Protein AF-A0A859QUG3-F1 (afdb_monomer)

Structure (mmCIF, N/CA/C/O backbone):
data_AF-A0A859QUG3-F1
#
_entry.id   AF-A0A859QUG3-F1
#
loop_
_atom_site.group_PDB
_atom_site.id
_atom_site.type_symbol
_atom_site.label_atom_id
_atom_site.label_alt_id
_atom_site.label_comp_id
_atom_site.label_asym_id
_atom_site.label_entity_id
_atom_site.label_seq_id
_atom_site.pdbx_PDB_ins_code
_atom_site.Cart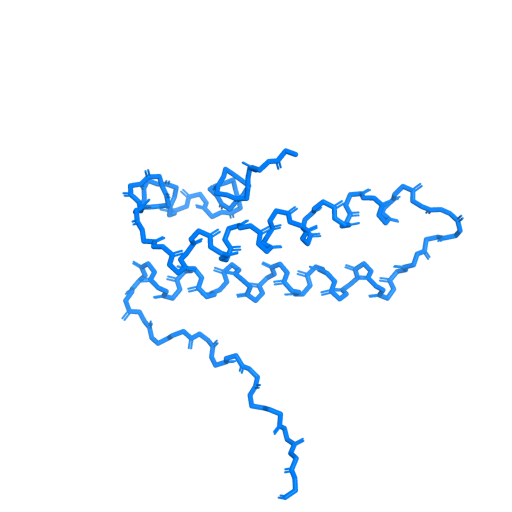n_x
_atom_site.Cartn_y
_atom_site.Cartn_z
_atom_site.occupancy
_atom_site.B_iso_or_equiv
_atom_site.auth_seq_id
_atom_site.auth_comp_id
_atom_site.auth_asym_id
_atom_site.auth_atom_id
_atom_site.pdbx_PDB_model_num
ATOM 1 N N . MET A 1 1 ? 2.985 12.600 6.448 1.00 46.78 1 MET A N 1
ATOM 2 C CA . MET A 1 1 ? 4.149 11.844 5.924 1.00 46.78 1 MET A CA 1
ATOM 3 C C . MET A 1 1 ? 3.787 11.280 4.549 1.00 46.78 1 MET A C 1
ATOM 5 O O . MET A 1 1 ? 3.137 10.245 4.480 1.00 46.78 1 MET A O 1
ATOM 9 N N . ARG A 1 2 ? 4.157 11.968 3.459 1.00 54.91 2 ARG A N 1
ATOM 10 C CA . ARG A 1 2 ? 3.985 11.508 2.063 1.00 54.91 2 ARG A CA 1
ATOM 11 C C . ARG A 1 2 ? 4.986 10.383 1.756 1.00 54.91 2 ARG A C 1
ATOM 13 O O . ARG A 1 2 ? 6.022 10.613 1.152 1.00 54.91 2 ARG A O 1
ATOM 20 N N . ASN A 1 3 ? 4.719 9.174 2.247 1.00 78.94 3 ASN A N 1
ATOM 21 C CA . ASN A 1 3 ? 5.596 8.008 2.063 1.00 78.94 3 ASN A CA 1
ATOM 22 C C . ASN A 1 3 ? 4.882 6.840 1.370 1.00 78.94 3 ASN A C 1
ATOM 24 O O . ASN A 1 3 ? 5.300 5.697 1.524 1.00 78.94 3 ASN A O 1
ATOM 28 N N . GLY A 1 4 ? 3.813 7.087 0.611 1.00 84.19 4 GLY A N 1
ATOM 29 C CA . GLY A 1 4 ? 3.042 6.018 -0.033 1.00 84.19 4 GLY A CA 1
ATOM 30 C C . GLY A 1 4 ? 3.884 5.122 -0.927 1.00 84.19 4 GLY A C 1
ATOM 31 O O . GLY A 1 4 ? 3.844 3.907 -0.790 1.00 84.19 4 GLY A O 1
ATOM 32 N N . ARG A 1 5 ? 4.786 5.721 -1.707 1.00 86.94 5 ARG A N 1
ATOM 33 C CA . ARG A 1 5 ? 5.793 5.002 -2.495 1.00 86.94 5 ARG A CA 1
ATOM 34 C C . ARG A 1 5 ? 6.690 4.100 -1.646 1.00 86.94 5 ARG A C 1
ATOM 36 O O . ARG A 1 5 ? 6.955 2.962 -2.015 1.00 86.94 5 ARG A O 1
ATOM 43 N N . ALA A 1 6 ? 7.173 4.594 -0.506 1.00 87.62 6 ALA A N 1
ATOM 44 C CA . ALA A 1 6 ? 8.007 3.805 0.397 1.00 87.62 6 ALA A CA 1
ATOM 45 C C . ALA A 1 6 ? 7.202 2.675 1.056 1.00 87.62 6 ALA A C 1
ATOM 47 O O . ALA A 1 6 ? 7.708 1.566 1.189 1.00 87.62 6 ALA A O 1
ATOM 48 N N . ARG A 1 7 ? 5.940 2.929 1.416 1.00 88.19 7 ARG A N 1
ATOM 49 C CA . ARG A 1 7 ? 5.037 1.929 1.996 1.00 88.19 7 ARG A CA 1
ATOM 50 C C . ARG A 1 7 ? 4.655 0.847 0.979 1.00 88.19 7 ARG A C 1
ATOM 52 O O . ARG A 1 7 ? 4.699 -0.327 1.325 1.00 88.19 7 ARG A O 1
ATOM 59 N N . LEU A 1 8 ? 4.390 1.214 -0.273 1.00 89.19 8 LEU A N 1
ATOM 60 C CA . LEU A 1 8 ? 4.184 0.269 -1.375 1.00 89.19 8 LEU A CA 1
ATOM 61 C C . LEU A 1 8 ? 5.447 -0.524 -1.675 1.00 89.19 8 LEU A C 1
ATOM 63 O O . LEU A 1 8 ? 5.388 -1.736 -1.812 1.00 89.19 8 LEU A O 1
ATOM 67 N N . ALA A 1 9 ? 6.611 0.125 -1.687 1.00 89.06 9 ALA A N 1
ATOM 68 C CA . ALA A 1 9 ? 7.882 -0.575 -1.800 1.00 89.06 9 ALA A CA 1
ATOM 69 C C . ALA A 1 9 ? 8.043 -1.591 -0.653 1.00 89.06 9 ALA A C 1
ATOM 71 O O . ALA A 1 9 ? 8.535 -2.695 -0.871 1.00 89.06 9 ALA A O 1
ATOM 72 N N . LEU A 1 10 ? 7.611 -1.272 0.570 1.00 88.06 10 LEU A N 1
ATOM 73 C CA . LEU A 1 10 ? 7.632 -2.231 1.674 1.00 88.06 10 LEU A CA 1
ATOM 74 C C . LEU A 1 10 ? 6.678 -3.412 1.454 1.00 88.06 10 LEU A C 1
ATOM 76 O O . LEU A 1 10 ? 7.113 -4.541 1.680 1.00 88.06 10 LEU A O 1
ATOM 80 N N . ALA A 1 11 ? 5.455 -3.147 0.988 1.00 88.56 11 ALA A N 1
ATOM 81 C CA . ALA A 1 11 ? 4.411 -4.143 0.737 1.00 88.56 11 ALA A CA 1
ATOM 82 C C . ALA A 1 11 ? 4.689 -5.039 -0.486 1.00 88.56 11 ALA A C 1
ATOM 84 O O . ALA A 1 11 ? 4.368 -6.223 -0.473 1.00 88.56 11 ALA A O 1
ATOM 85 N N . LEU A 1 12 ? 5.359 -4.500 -1.508 1.00 89.19 12 LEU A N 1
ATOM 86 C CA . LEU A 1 12 ? 5.681 -5.164 -2.773 1.00 89.19 12 LEU A CA 1
ATOM 87 C C . LEU A 1 12 ? 7.206 -5.333 -2.917 1.00 89.19 12 LEU A C 1
ATOM 89 O O . LEU A 1 12 ? 7.845 -4.654 -3.730 1.00 89.19 12 LEU A O 1
ATOM 93 N N . PRO A 1 13 ? 7.841 -6.242 -2.146 1.00 88.19 13 PRO A N 1
ATOM 94 C CA . PRO A 1 13 ? 9.295 -6.394 -2.123 1.00 88.19 13 PRO A CA 1
ATOM 95 C C . PRO A 1 13 ? 9.882 -6.750 -3.495 1.00 88.19 13 PRO A C 1
ATOM 97 O O . PRO A 1 13 ? 10.956 -6.258 -3.838 1.00 88.19 13 PRO A O 1
ATOM 100 N N . ARG A 1 14 ? 9.155 -7.546 -4.293 1.00 89.75 14 ARG A N 1
ATOM 101 C CA . ARG A 1 14 ? 9.552 -7.972 -5.647 1.00 89.75 14 ARG A CA 1
ATOM 102 C C . ARG A 1 14 ? 9.678 -6.801 -6.622 1.00 89.75 14 ARG A C 1
ATOM 104 O O . ARG A 1 14 ? 10.552 -6.816 -7.477 1.00 89.75 14 ARG A O 1
ATOM 111 N N . HIS A 1 15 ? 8.869 -5.762 -6.430 1.00 87.69 15 HIS A N 1
ATOM 112 C CA . HIS A 1 15 ? 8.794 -4.603 -7.316 1.00 87.69 15 HIS A CA 1
ATOM 113 C C . HIS A 1 15 ? 9.456 -3.348 -6.728 1.00 87.69 15 HIS A C 1
ATOM 115 O O . HIS A 1 15 ? 9.358 -2.267 -7.304 1.00 87.69 15 HIS A O 1
ATOM 121 N N . ARG A 1 16 ? 10.178 -3.456 -5.598 1.00 86.38 16 ARG A N 1
ATOM 122 C CA . ARG A 1 16 ? 10.821 -2.314 -4.910 1.00 86.38 16 ARG A CA 1
ATOM 123 C C . ARG A 1 16 ? 11.660 -1.440 -5.829 1.00 86.38 16 ARG A C 1
ATOM 125 O O . ARG A 1 16 ? 11.622 -0.217 -5.708 1.00 86.38 16 ARG A O 1
ATOM 132 N N . GLN A 1 17 ? 12.462 -2.055 -6.694 1.00 85.44 17 GLN A N 1
ATOM 133 C CA . GLN A 1 17 ? 13.368 -1.318 -7.570 1.00 85.44 17 GLN A CA 1
ATOM 134 C C . GLN A 1 17 ? 12.597 -0.579 -8.669 1.00 85.44 17 GLN A C 1
ATOM 136 O O . GLN A 1 17 ? 12.870 0.595 -8.902 1.00 85.44 17 GLN A O 1
ATOM 141 N N . GLN A 1 18 ? 11.586 -1.221 -9.262 1.00 87.06 18 GLN A N 1
ATOM 142 C CA . GLN A 1 18 ? 10.699 -0.600 -10.249 1.00 87.06 18 GLN A CA 1
ATOM 143 C C . GLN A 1 18 ? 9.913 0.555 -9.617 1.00 87.06 18 GLN A C 1
ATOM 145 O O . GLN A 1 18 ? 9.948 1.677 -10.118 1.00 87.06 18 GLN A O 1
ATOM 150 N N . LEU A 1 19 ? 9.339 0.327 -8.431 1.00 86.50 19 LEU A N 1
ATOM 151 C CA . LEU A 1 19 ? 8.657 1.345 -7.638 1.00 86.50 19 LEU A CA 1
ATOM 152 C C . LEU A 1 19 ? 9.551 2.537 -7.324 1.00 86.50 19 LEU A C 1
ATOM 154 O O . LEU A 1 19 ? 9.050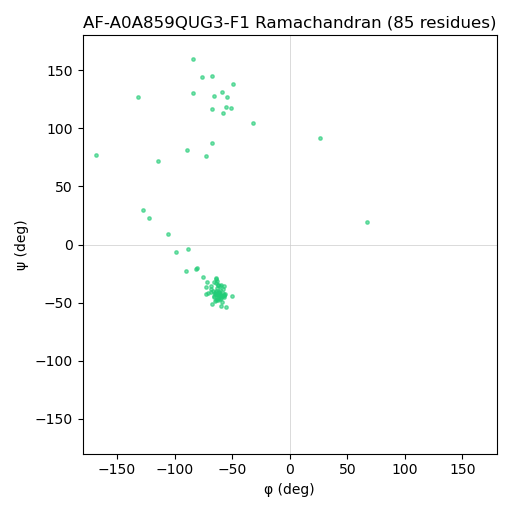 3.650 -7.303 1.00 86.50 19 LEU A O 1
ATOM 158 N N . ARG A 1 20 ? 10.857 2.348 -7.098 1.00 83.00 20 ARG A N 1
ATOM 159 C CA . ARG A 1 20 ? 11.849 3.420 -6.855 1.00 83.00 20 ARG A CA 1
ATOM 160 C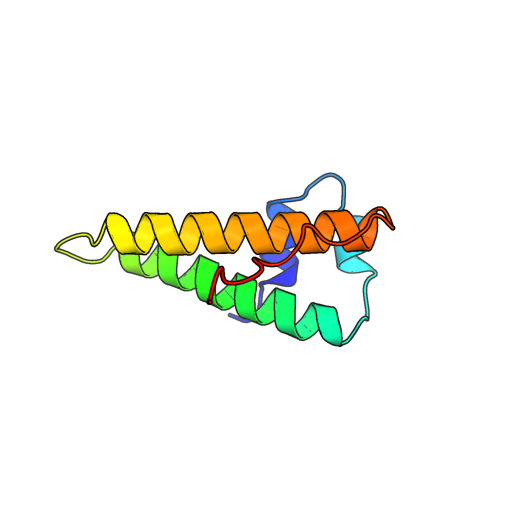 C . ARG A 1 20 ? 12.373 4.105 -8.120 1.00 83.00 20 ARG A C 1
ATOM 162 O O . ARG A 1 20 ? 12.868 5.224 -8.021 1.00 83.00 20 ARG A O 1
ATOM 169 N N . ALA A 1 21 ? 12.268 3.462 -9.277 1.00 84.38 21 ALA A N 1
ATOM 170 C CA . ALA A 1 21 ? 12.670 4.028 -10.563 1.00 84.38 21 ALA A CA 1
ATOM 171 C C . ALA A 1 21 ? 11.529 4.791 -11.256 1.00 84.38 21 ALA A C 1
ATOM 173 O O . ALA A 1 21 ? 11.780 5.689 -12.054 1.00 84.38 21 ALA A O 1
ATOM 174 N N . LEU A 1 22 ? 10.285 4.467 -10.909 1.00 82.75 22 LEU A N 1
ATOM 175 C CA . LEU A 1 22 ? 9.065 5.077 -11.425 1.00 82.75 22 LEU A CA 1
ATOM 176 C C . LEU A 1 22 ? 9.032 6.602 -11.263 1.00 82.75 22 LEU A C 1
ATOM 178 O O . LEU A 1 22 ? 9.211 7.129 -10.164 1.00 82.75 22 LEU A O 1
ATOM 182 N N . LYS A 1 23 ? 8.792 7.315 -12.358 1.00 76.81 23 LYS A N 1
ATOM 183 C CA . LYS A 1 23 ? 8.577 8.772 -12.371 1.00 76.81 23 LYS A CA 1
ATOM 184 C C . LYS A 1 23 ? 7.280 9.124 -13.093 1.00 76.81 23 LYS A C 1
ATOM 186 O O . LYS A 1 23 ? 7.193 10.162 -13.739 1.00 76.81 23 LYS A O 1
ATOM 191 N N . ASP A 1 24 ? 6.325 8.207 -13.036 1.00 80.00 24 ASP A N 1
ATOM 192 C CA . ASP A 1 24 ? 5.035 8.378 -13.676 1.00 80.00 24 ASP A CA 1
ATOM 193 C C . ASP A 1 24 ? 4.109 9.184 -12.767 1.00 80.00 24 ASP A C 1
ATOM 195 O O . ASP A 1 24 ? 4.012 8.886 -11.574 1.00 80.00 24 ASP A O 1
ATOM 199 N N . ARG A 1 25 ? 3.477 10.216 -13.331 1.00 76.75 25 ARG A N 1
ATOM 200 C CA . ARG A 1 25 ? 2.665 11.180 -12.588 1.00 76.75 25 ARG A CA 1
ATOM 201 C C . ARG A 1 25 ? 1.345 10.570 -12.126 1.00 76.75 25 ARG A C 1
ATOM 203 O O . ARG A 1 25 ? 0.934 10.853 -11.009 1.00 76.75 25 ARG A O 1
ATOM 210 N N . GLU A 1 26 ? 0.732 9.695 -12.927 1.00 74.06 26 GLU A N 1
ATOM 211 C CA . GLU A 1 26 ? -0.515 9.015 -12.541 1.00 74.06 26 GLU A CA 1
ATOM 212 C C . GLU A 1 26 ? -0.292 8.100 -11.332 1.00 74.06 26 GLU A C 1
ATOM 214 O O . GLU A 1 26 ? -1.150 7.936 -10.467 1.00 74.06 26 GLU A O 1
ATOM 219 N N . MET A 1 27 ? 0.922 7.567 -11.202 1.00 83.00 27 MET A N 1
ATOM 220 C CA . MET A 1 27 ? 1.292 6.761 -10.046 1.00 83.00 27 MET A CA 1
ATOM 221 C C . MET A 1 27 ? 1.664 7.577 -8.817 1.00 83.00 27 MET A C 1
ATOM 223 O O . MET A 1 27 ? 1.607 7.041 -7.713 1.00 83.00 27 MET A O 1
ATOM 227 N N . GLU A 1 28 ? 2.023 8.854 -8.966 1.00 86.50 28 GLU A N 1
ATOM 228 C CA . GLU A 1 28 ? 2.199 9.733 -7.809 1.00 86.50 28 GLU A CA 1
ATOM 229 C C . GLU A 1 28 ? 0.877 9.922 -7.058 1.00 86.50 28 GLU A C 1
ATOM 231 O O . GLU A 1 28 ? 0.876 9.836 -5.826 1.00 86.50 28 GLU A O 1
ATOM 236 N N . ASP A 1 29 ? -0.234 10.085 -7.781 1.00 87.31 29 ASP A N 1
ATOM 237 C CA . ASP A 1 29 ? -1.583 10.147 -7.208 1.00 87.31 29 ASP A CA 1
ATOM 238 C C . ASP A 1 29 ? -1.960 8.835 -6.505 1.00 87.31 29 ASP A C 1
ATOM 240 O O . ASP A 1 29 ? -2.382 8.855 -5.346 1.00 87.31 29 ASP A O 1
ATOM 244 N N . LEU A 1 30 ? -1.707 7.679 -7.132 1.00 89.81 30 LEU A N 1
ATOM 245 C CA . LEU A 1 30 ? -1.942 6.374 -6.499 1.00 89.81 30 LEU A CA 1
ATOM 246 C C . LEU A 1 30 ? -1.097 6.213 -5.227 1.00 89.81 30 LEU A C 1
ATOM 248 O O . LEU A 1 30 ? -1.584 5.773 -4.183 1.00 89.81 30 LEU A O 1
ATOM 252 N N . PHE A 1 31 ? 0.174 6.619 -5.263 1.00 90.06 31 PHE A N 1
ATOM 253 C CA . PHE A 1 31 ? 1.026 6.596 -4.078 1.00 90.06 31 PHE A CA 1
ATOM 254 C C . PHE A 1 31 ? 0.479 7.500 -2.973 1.00 90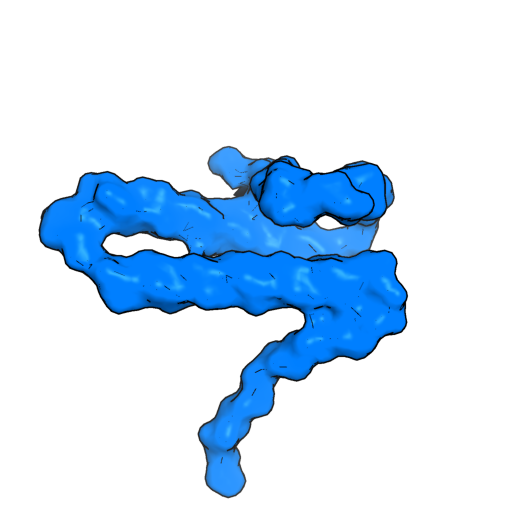.06 31 PHE A C 1
ATOM 256 O O . PHE A 1 31 ? 0.518 7.117 -1.802 1.00 90.06 31 PHE A O 1
ATOM 263 N N . GLU A 1 32 ? -0.030 8.684 -3.300 1.00 90.44 32 GLU A N 1
ATOM 264 C CA . GLU A 1 32 ? -0.659 9.561 -2.318 1.00 90.44 32 GLU A CA 1
ATOM 265 C C . GLU A 1 32 ? -1.923 8.930 -1.716 1.00 90.44 32 GLU A C 1
ATOM 267 O O . GLU A 1 32 ? -2.023 8.845 -0.487 1.00 90.44 32 GLU A O 1
ATOM 272 N N . ALA A 1 33 ? -2.817 8.391 -2.547 1.00 91.50 33 ALA A N 1
ATOM 273 C CA . ALA A 1 33 ? -4.020 7.683 -2.109 1.00 91.50 33 ALA A CA 1
ATOM 274 C C . ALA A 1 33 ? -3.681 6.500 -1.186 1.00 91.50 33 ALA A C 1
ATOM 276 O O . ALA A 1 33 ? -4.257 6.356 -0.102 1.00 91.50 33 ALA A O 1
ATOM 277 N N . TYR A 1 34 ? -2.656 5.716 -1.532 1.00 92.44 34 TYR A N 1
ATOM 278 C CA . TYR A 1 34 ? -2.177 4.621 -0.693 1.00 92.44 34 TYR A CA 1
ATOM 279 C C . TYR A 1 34 ? -1.624 5.115 0.646 1.00 92.44 34 TYR A C 1
ATOM 281 O O . TYR A 1 34 ? -1.863 4.505 1.693 1.00 92.44 34 TYR A O 1
ATOM 289 N N . ALA A 1 35 ? -0.886 6.230 0.659 1.00 92.75 35 ALA A N 1
ATOM 290 C CA . ALA A 1 35 ? -0.386 6.823 1.898 1.00 92.75 35 ALA A CA 1
ATOM 291 C C . ALA A 1 35 ? -1.531 7.238 2.833 1.00 92.75 35 ALA A C 1
ATOM 293 O O . ALA A 1 35 ? -1.435 7.020 4.043 1.00 92.75 35 ALA A O 1
ATOM 294 N N . LEU A 1 36 ? -2.599 7.806 2.270 1.00 92.44 36 LEU A N 1
ATOM 295 C CA . LEU A 1 36 ? -3.787 8.226 3.007 1.00 92.44 36 LEU A CA 1
ATOM 296 C C . LEU A 1 36 ? -4.542 7.021 3.570 1.00 92.44 36 LEU A C 1
ATOM 298 O O . LEU A 1 36 ? -4.757 6.967 4.778 1.00 92.44 36 LEU A O 1
ATOM 302 N N . ALA A 1 37 ? -4.854 6.024 2.738 1.00 92.88 37 ALA A N 1
ATOM 303 C CA . ALA A 1 37 ? -5.564 4.819 3.167 1.00 92.88 37 ALA A CA 1
ATOM 304 C C . ALA A 1 37 ? -4.789 4.048 4.248 1.00 92.88 37 ALA A C 1
ATOM 306 O O . ALA A 1 37 ? -5.329 3.719 5.302 1.00 92.8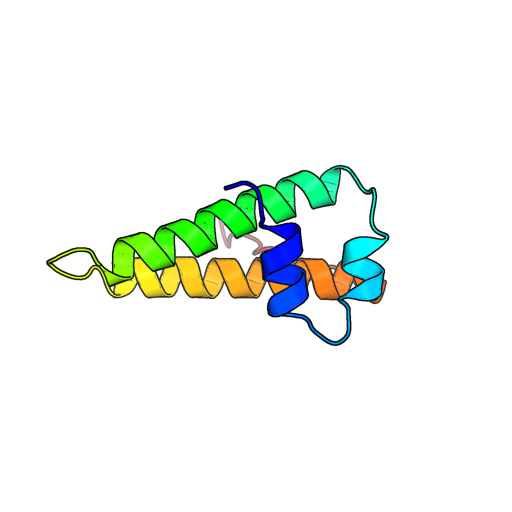8 37 ALA A O 1
ATOM 307 N N . SER A 1 38 ? -3.485 3.838 4.041 1.00 91.88 38 SER A N 1
ATOM 308 C CA . SER A 1 38 ? -2.637 3.173 5.039 1.00 91.88 38 SER A CA 1
ATOM 309 C C . SER A 1 38 ? -2.536 3.964 6.348 1.00 91.88 38 SER A C 1
ATOM 311 O O . SER A 1 38 ? -2.559 3.365 7.420 1.00 91.88 38 SER A O 1
ATOM 313 N N . GLY A 1 39 ? -2.482 5.299 6.285 1.00 92.25 39 GLY A N 1
ATOM 314 C CA . GLY A 1 39 ? -2.513 6.151 7.478 1.00 92.25 39 GLY A CA 1
ATOM 315 C C . GLY A 1 39 ? -3.865 6.134 8.199 1.00 92.25 39 GLY A C 1
ATOM 316 O O . GLY A 1 39 ? -3.900 6.141 9.430 1.00 92.25 39 GLY A O 1
ATOM 317 N N . ALA A 1 40 ? -4.972 6.052 7.458 1.00 91.88 40 ALA A N 1
ATOM 318 C CA . ALA A 1 40 ? -6.307 5.910 8.029 1.00 91.88 40 ALA A CA 1
ATOM 319 C C . ALA A 1 40 ? -6.430 4.598 8.815 1.00 91.88 40 ALA A C 1
ATOM 321 O O . ALA A 1 40 ? -6.912 4.622 9.943 1.00 91.88 40 ALA A O 1
ATOM 322 N N . ILE A 1 41 ? -5.905 3.480 8.296 1.00 92.50 41 ILE A N 1
ATOM 323 C CA . ILE A 1 41 ? -5.861 2.197 9.025 1.00 92.50 41 ILE A CA 1
ATOM 324 C C . ILE A 1 41 ? -5.100 2.336 10.349 1.00 92.50 41 ILE A C 1
ATOM 326 O O . ILE A 1 41 ? -5.558 1.829 11.372 1.00 92.50 41 ILE A O 1
ATOM 330 N N . GLU A 1 42 ? -3.945 3.010 10.353 1.00 91.00 42 GLU A N 1
ATOM 331 C CA . GLU A 1 42 ? -3.166 3.245 11.578 1.00 91.00 42 GLU A CA 1
ATOM 332 C C . GLU A 1 42 ? -3.978 4.040 12.611 1.00 91.00 42 GLU A C 1
ATOM 334 O O . GLU A 1 42 ? -4.017 3.664 13.783 1.00 91.00 42 GLU A O 1
ATOM 339 N N . SER A 1 43 ? -4.680 5.086 12.165 1.00 91.31 43 SER A N 1
ATOM 340 C CA . SER A 1 43 ? -5.552 5.899 13.019 1.00 91.31 43 SER A CA 1
ATOM 341 C C . SER A 1 43 ? -6.739 5.094 13.559 1.00 91.31 43 SER A C 1
ATOM 343 O O . SER A 1 43 ? -6.978 5.077 14.764 1.00 91.31 43 SER A O 1
ATOM 345 N N . LEU A 1 44 ? -7.440 4.358 12.691 1.00 91.19 44 LEU A N 1
ATOM 346 C CA . LEU A 1 44 ? -8.610 3.544 13.039 1.00 91.19 44 LEU A CA 1
ATOM 347 C C . LEU A 1 44 ? -8.266 2.404 14.001 1.00 91.19 44 LEU A C 1
ATOM 349 O O . LEU A 1 44 ? -9.063 2.065 14.872 1.00 91.19 44 LEU A O 1
ATOM 353 N N . ARG A 1 45 ? -7.062 1.830 13.897 1.00 90.12 45 ARG A N 1
ATOM 354 C CA . ARG A 1 45 ? -6.574 0.812 14.844 1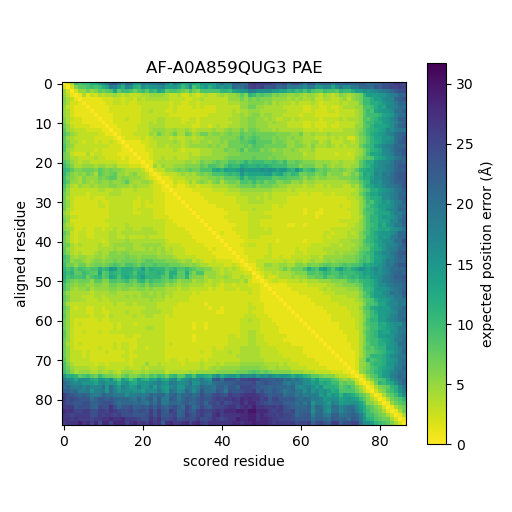.00 90.12 45 ARG A CA 1
ATOM 355 C C . ARG A 1 45 ? -6.418 1.349 16.266 1.00 90.12 45 ARG A C 1
ATOM 357 O O . ARG A 1 45 ? -6.522 0.562 17.213 1.00 90.12 45 ARG A O 1
ATOM 364 N N . ASN A 1 46 ? -6.153 2.645 16.405 1.00 90.44 46 ASN A N 1
ATOM 365 C CA . ASN A 1 46 ? -5.973 3.321 17.686 1.00 90.44 46 ASN A CA 1
ATOM 366 C C . ASN A 1 46 ? -7.240 4.063 18.162 1.00 90.44 46 ASN A C 1
ATOM 368 O O . ASN A 1 46 ? -7.257 4.573 19.279 1.00 90.44 46 ASN A O 1
ATOM 372 N N . GLU A 1 47 ? -8.291 4.124 17.337 1.00 90.12 47 GLU A N 1
ATOM 373 C CA . GLU A 1 47 ? -9.582 4.732 17.677 1.00 90.12 47 GLU A CA 1
ATOM 374 C C . GLU A 1 47 ? -10.412 3.819 18.599 1.00 90.12 47 GLU A C 1
ATOM 376 O O . GLU A 1 47 ? -10.387 2.591 18.468 1.00 90.12 47 GLU A O 1
ATOM 381 N N . TYR A 1 48 ? -11.161 4.421 19.532 1.00 83.75 48 TYR A N 1
ATOM 382 C CA . TYR A 1 48 ? -12.119 3.723 20.390 1.00 83.75 48 TYR A CA 1
ATOM 383 C C . TYR A 1 48 ? -13.480 4.451 20.417 1.00 83.75 48 TYR A C 1
ATOM 385 O O . TYR A 1 48 ? -13.508 5.640 20.746 1.00 83.75 48 TYR A O 1
ATOM 393 N N . PRO A 1 49 ? -14.606 3.764 20.136 1.00 84.75 49 PRO A N 1
ATOM 394 C CA . PRO A 1 49 ? -14.695 2.352 19.755 1.00 84.75 49 PRO A CA 1
ATOM 395 C C . PRO A 1 49 ? -14.077 2.091 18.374 1.00 84.75 49 PRO A C 1
ATOM 397 O O . PRO A 1 49 ? -14.155 2.929 17.478 1.00 84.75 49 PRO A O 1
ATOM 400 N N . ARG A 1 50 ? -13.449 0.922 18.205 1.00 87.12 50 ARG A N 1
ATOM 401 C CA . ARG A 1 50 ? -12.845 0.539 16.923 1.00 87.12 50 ARG A CA 1
ATOM 402 C C . ARG A 1 50 ? -13.927 0.359 15.864 1.00 87.12 50 ARG A C 1
ATOM 404 O O . ARG A 1 50 ? -14.860 -0.416 16.056 1.00 87.12 50 ARG A O 1
ATOM 411 N N . ARG A 1 51 ? -13.759 1.019 14.720 1.00 91.50 51 ARG A N 1
ATOM 412 C CA . ARG A 1 51 ? -14.621 0.851 13.542 1.00 91.50 51 ARG A CA 1
ATOM 413 C C . ARG A 1 51 ? -14.075 -0.260 12.650 1.00 91.50 51 ARG A C 1
ATOM 415 O O . ARG A 1 51 ? -13.356 0.011 11.692 1.00 91.50 51 ARG A O 1
ATOM 422 N N . GLU A 1 52 ? -14.369 -1.509 13.000 1.00 90.38 52 GLU A N 1
ATOM 423 C CA . GLU A 1 52 ? -13.835 -2.684 12.291 1.00 90.38 52 GLU A CA 1
ATOM 424 C C . GLU A 1 52 ? -14.240 -2.731 10.812 1.00 90.38 52 GLU A C 1
ATOM 426 O O . GLU A 1 52 ? -13.402 -3.044 9.971 1.00 90.38 52 GLU A O 1
ATOM 431 N N . GLU A 1 53 ? -15.478 -2.351 10.487 1.00 91.19 53 GLU A N 1
ATOM 432 C CA . GLU A 1 53 ? -15.976 -2.293 9.106 1.00 91.19 53 GLU A CA 1
ATOM 433 C C . GLU A 1 53 ? -15.152 -1.325 8.249 1.00 91.19 53 GLU A C 1
ATOM 435 O O . GLU A 1 53 ? -14.554 -1.724 7.253 1.00 91.19 53 GLU A O 1
ATOM 440 N N . LEU A 1 54 ? -14.993 -0.085 8.714 1.00 91.69 54 LEU A N 1
ATOM 441 C CA . LEU A 1 54 ? -14.202 0.927 8.016 1.00 91.69 54 LEU A CA 1
ATOM 442 C C . LEU A 1 54 ? -12.724 0.512 7.888 1.00 91.69 54 LEU A C 1
ATOM 444 O O . LEU A 1 54 ? -12.066 0.781 6.886 1.00 91.69 54 LEU A O 1
ATOM 448 N N . LEU A 1 55 ? -12.185 -0.181 8.894 1.00 93.06 55 LEU A N 1
ATOM 449 C CA . LEU A 1 55 ? -10.828 -0.727 8.856 1.00 93.06 55 LEU A CA 1
ATOM 450 C C . LEU A 1 55 ? -10.695 -1.797 7.757 1.00 93.06 55 LEU A C 1
ATOM 452 O O . LEU A 1 55 ? -9.701 -1.804 7.028 1.00 93.06 55 LEU A O 1
ATOM 456 N N . LEU A 1 56 ? -11.684 -2.682 7.604 1.00 93.31 56 LEU A N 1
ATOM 457 C CA . LEU A 1 56 ? -11.741 -3.655 6.508 1.00 93.31 56 LEU A CA 1
ATOM 458 C C . LEU A 1 56 ? -11.834 -2.966 5.142 1.00 93.31 56 LEU A C 1
ATOM 460 O O . LEU A 1 56 ? -11.087 -3.340 4.239 1.00 93.31 56 LEU A O 1
ATOM 464 N N . GLU A 1 57 ? -12.656 -1.926 5.003 1.00 94.25 57 GLU A N 1
ATOM 465 C CA . GLU A 1 57 ? -12.769 -1.158 3.757 1.00 94.25 57 GLU A CA 1
ATOM 466 C C . GLU A 1 57 ? -11.434 -0.538 3.336 1.00 94.25 57 GLU A C 1
ATOM 468 O O . GLU A 1 57 ? -10.990 -0.733 2.203 1.00 94.25 57 GLU A O 1
ATOM 473 N N . TYR A 1 58 ? -10.737 0.141 4.253 1.00 94.00 58 TYR A N 1
ATOM 474 C CA . TYR A 1 58 ? -9.430 0.719 3.938 1.00 94.00 58 TYR A CA 1
ATOM 475 C C . TYR A 1 58 ? -8.366 -0.347 3.648 1.00 94.00 58 TYR A C 1
ATOM 477 O O . TYR A 1 58 ? -7.476 -0.108 2.830 1.00 94.00 58 TYR A O 1
ATOM 485 N N . GLN A 1 59 ? -8.434 -1.521 4.289 1.00 93.56 59 GLN A N 1
ATOM 486 C CA . GLN A 1 59 ? -7.530 -2.634 3.979 1.00 93.56 59 GLN A CA 1
ATOM 487 C C . GLN A 1 59 ? -7.764 -3.166 2.564 1.00 93.56 59 GLN A C 1
ATOM 489 O O . GLN A 1 59 ? -6.793 -3.339 1.831 1.00 93.56 59 GLN A O 1
ATOM 494 N N . ASN A 1 60 ? -9.023 -3.365 2.166 1.00 94.06 60 ASN A N 1
ATOM 495 C CA . ASN A 1 60 ? -9.368 -3.772 0.803 1.00 94.06 60 ASN A CA 1
ATOM 496 C C . ASN A 1 60 ? -8.933 -2.716 -0.216 1.00 94.06 60 ASN A C 1
ATOM 498 O O . ASN A 1 60 ? -8.269 -3.056 -1.188 1.00 94.06 60 ASN A O 1
ATOM 502 N N . LEU A 1 61 ? -9.169 -1.432 0.068 1.00 93.75 61 LEU A N 1
ATOM 503 C CA . LEU A 1 61 ? -8.699 -0.334 -0.776 1.00 93.75 61 LEU A CA 1
ATOM 504 C C . LEU A 1 61 ? -7.169 -0.361 -0.948 1.00 93.75 61 LEU A C 1
ATOM 506 O O . LEU A 1 61 ? -6.656 -0.183 -2.050 1.00 93.75 61 LEU A O 1
ATOM 510 N N . CYS A 1 62 ? -6.417 -0.631 0.125 1.00 93.56 62 CYS A N 1
ATOM 511 C CA . CYS A 1 62 ? -4.964 -0.799 0.038 1.00 93.56 62 CYS A CA 1
ATOM 512 C C . CYS A 1 62 ? -4.553 -1.989 -0.837 1.00 93.56 62 CYS A C 1
ATOM 514 O O . CYS A 1 62 ? -3.497 -1.925 -1.467 1.00 93.56 62 CYS A O 1
ATOM 516 N N . LEU A 1 63 ? -5.318 -3.082 -0.837 1.00 93.12 63 LEU A N 1
ATOM 517 C CA . LEU A 1 63 ? -5.047 -4.257 -1.668 1.00 93.12 63 LEU A CA 1
ATOM 518 C C . LEU A 1 63 ? -5.352 -3.983 -3.144 1.00 93.12 63 LEU A C 1
ATOM 520 O O . LEU A 1 63 ? -4.517 -4.319 -3.980 1.00 93.12 63 LEU A O 1
ATOM 524 N N . ASP A 1 64 ? -6.467 -3.311 -3.442 1.00 93.19 64 ASP A N 1
ATOM 525 C CA . ASP A 1 64 ? -6.821 -2.869 -4.799 1.00 93.19 64 ASP A CA 1
ATOM 526 C C . ASP A 1 64 ? -5.692 -2.011 -5.396 1.00 93.19 64 ASP A C 1
ATOM 528 O O . ASP A 1 64 ? -5.109 -2.366 -6.419 1.00 93.19 64 ASP A O 1
ATOM 532 N N . MET A 1 65 ? -5.264 -0.962 -4.682 1.00 92.06 65 MET A N 1
ATOM 533 C CA . MET A 1 65 ? -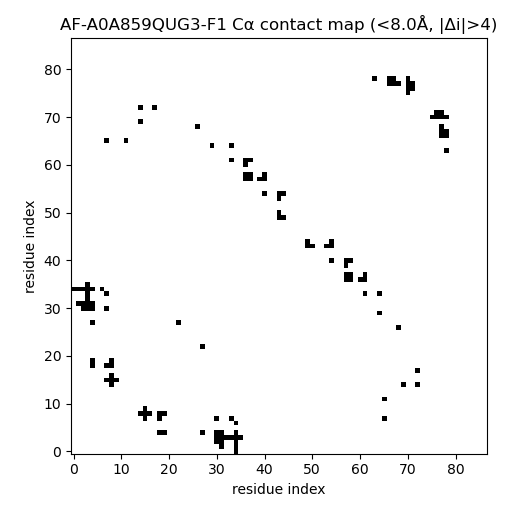4.168 -0.090 -5.133 1.00 92.06 65 MET A CA 1
ATOM 534 C C . MET A 1 65 ? -2.841 -0.841 -5.325 1.00 92.06 65 MET A C 1
ATOM 536 O O . MET A 1 65 ? -2.058 -0.522 -6.219 1.00 92.06 65 MET A O 1
ATOM 540 N N . GLN A 1 66 ? -2.548 -1.840 -4.483 1.00 92.12 66 GLN A N 1
ATOM 541 C CA . GLN A 1 66 ? -1.364 -2.686 -4.668 1.00 92.12 66 GLN A CA 1
ATOM 542 C C . GLN A 1 66 ? -1.462 -3.513 -5.949 1.00 92.12 66 GLN A C 1
ATOM 544 O O . GLN A 1 66 ? -0.466 -3.630 -6.662 1.00 92.12 66 GLN A O 1
ATOM 549 N N . ALA A 1 67 ? -2.635 -4.073 -6.241 1.00 91.19 67 ALA A N 1
ATOM 550 C CA . ALA A 1 67 ? -2.868 -4.863 -7.439 1.00 91.19 67 ALA A CA 1
ATOM 551 C C . ALA A 1 67 ? -2.773 -4.002 -8.711 1.00 91.19 67 ALA A C 1
ATOM 553 O O . ALA A 1 67 ? -2.139 -4.425 -9.676 1.00 91.19 67 ALA A O 1
ATOM 554 N N . GLU A 1 68 ? -3.294 -2.771 -8.687 1.00 89.81 68 GLU A N 1
ATOM 555 C CA . GLU A 1 68 ? -3.138 -1.800 -9.780 1.00 89.81 68 GLU A CA 1
ATOM 556 C C . GLU A 1 68 ? -1.670 -1.476 -10.067 1.00 89.81 68 GLU A C 1
ATOM 558 O 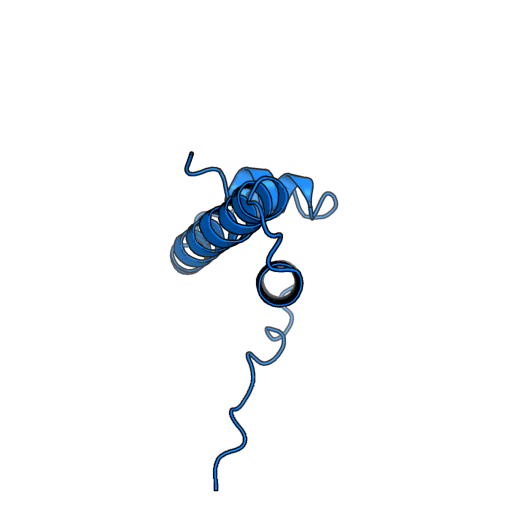O . GLU A 1 68 ? -1.224 -1.536 -11.213 1.00 89.81 68 GLU A O 1
ATOM 563 N N . VAL A 1 69 ? -0.882 -1.215 -9.020 1.00 88.75 69 VAL A N 1
ATOM 564 C CA . VAL A 1 69 ? 0.560 -0.970 -9.159 1.00 88.75 69 VAL A CA 1
ATOM 565 C C . VAL A 1 69 ? 1.280 -2.187 -9.726 1.00 88.75 69 VAL A C 1
ATOM 567 O O . VAL A 1 69 ? 2.150 -2.037 -10.580 1.00 88.75 69 VAL A O 1
ATOM 570 N N . VAL A 1 70 ? 0.952 -3.393 -9.260 1.00 90.00 70 VAL A N 1
ATOM 571 C CA . VAL A 1 70 ? 1.563 -4.625 -9.777 1.00 90.00 70 VAL A CA 1
ATOM 572 C C . VAL A 1 70 ? 1.234 -4.802 -11.256 1.00 90.00 70 VAL A C 1
ATOM 574 O O . VAL A 1 70 ? 2.153 -4.984 -12.049 1.00 90.00 70 VAL A O 1
ATOM 577 N N . ALA A 1 71 ? -0.031 -4.654 -11.649 1.00 88.06 71 ALA A N 1
ATOM 578 C CA . ALA A 1 71 ? -0.437 -4.767 -13.045 1.00 88.06 71 ALA A CA 1
ATOM 579 C C . ALA A 1 71 ? 0.268 -3.738 -13.938 1.00 88.06 71 ALA A C 1
ATOM 581 O O . ALA A 1 71 ? 0.823 -4.111 -14.972 1.00 88.06 71 ALA A O 1
ATOM 582 N N . PHE A 1 72 ? 0.356 -2.480 -13.491 1.00 86.38 72 PHE A N 1
ATOM 583 C CA . PHE A 1 72 ? 1.114 -1.444 -14.194 1.00 86.38 72 PHE A CA 1
ATOM 584 C C . PHE A 1 72 ? 2.588 -1.842 -14.380 1.00 86.38 72 PHE A C 1
ATOM 586 O O . PHE A 1 72 ? 3.163 -1.670 -15.454 1.00 86.38 72 PHE A O 1
ATOM 593 N N . LEU A 1 73 ? 3.221 -2.392 -13.340 1.00 85.69 73 LEU A N 1
ATOM 594 C CA . LEU A 1 73 ? 4.639 -2.763 -13.360 1.00 85.69 73 LEU A CA 1
ATOM 595 C C . LEU A 1 73 ? 4.945 -4.037 -14.149 1.00 85.69 73 LEU A C 1
ATOM 597 O O . LEU A 1 73 ? 6.065 -4.184 -14.644 1.00 85.69 73 LEU A O 1
ATOM 601 N N . GLU A 1 74 ? 3.989 -4.956 -14.241 1.00 86.56 74 GLU A N 1
ATOM 602 C CA . GLU A 1 74 ? 4.097 -6.187 -15.027 1.00 86.56 74 GLU A CA 1
ATOM 603 C C . GLU A 1 74 ? 3.634 -5.995 -16.482 1.00 86.56 74 GLU A C 1
ATOM 605 O O . GLU A 1 74 ? 3.774 -6.906 -17.296 1.00 86.56 74 GLU A O 1
ATOM 610 N N . GLY A 1 75 ? 3.134 -4.803 -16.834 1.00 77.00 75 GLY A N 1
ATOM 611 C CA . GLY A 1 75 ? 2.579 -4.516 -18.158 1.00 77.00 75 GLY A CA 1
ATOM 612 C C . GLY A 1 75 ? 1.280 -5.277 -18.442 1.00 77.00 75 GLY A C 1
ATOM 613 O O . GLY A 1 75 ? 0.917 -5.459 -19.604 1.00 77.00 75 GLY A O 1
ATOM 614 N N . GLY A 1 76 ? 0.608 -5.757 -17.393 1.00 66.56 76 GLY A N 1
ATOM 615 C CA . GLY A 1 76 ? -0.699 -6.400 -17.475 1.00 66.56 76 GLY A CA 1
ATOM 616 C C . GLY A 1 76 ? -1.830 -5.366 -17.490 1.00 66.56 76 GLY A C 1
ATOM 617 O O . GLY A 1 76 ? -1.624 -4.225 -17.071 1.00 66.56 76 GLY A O 1
ATOM 618 N N . PRO A 1 77 ? -3.036 -5.732 -17.961 1.00 51.44 77 PRO A N 1
ATOM 619 C CA . PRO A 1 77 ? -4.202 -4.874 -17.781 1.00 51.44 77 PRO A CA 1
ATOM 620 C C . PRO A 1 77 ? -4.410 -4.645 -16.279 1.00 51.44 77 PRO A C 1
ATOM 622 O O . PRO A 1 77 ? -4.365 -5.603 -15.503 1.00 51.44 77 PRO A O 1
ATOM 625 N N . ALA A 1 78 ? -4.597 -3.384 -15.873 1.00 55.72 78 ALA A N 1
ATOM 626 C CA . ALA A 1 78 ? -4.969 -3.052 -14.501 1.00 55.72 78 ALA A CA 1
ATOM 627 C C . ALA A 1 78 ? -6.159 -3.933 -14.073 1.00 55.72 78 ALA A C 1
ATOM 629 O O . ALA A 1 78 ? -7.050 -4.159 -14.901 1.00 55.72 78 ALA A O 1
ATOM 630 N N . PRO A 1 79 ? -6.174 -4.475 -12.839 1.00 53.53 79 PRO A N 1
ATOM 631 C CA . PRO A 1 79 ? -7.342 -5.166 -12.326 1.00 53.53 79 PRO A CA 1
ATOM 632 C C . PRO A 1 79 ? -8.486 -4.164 -12.385 1.00 53.53 79 PRO A C 1
ATOM 634 O O . PRO A 1 79 ? -8.425 -3.118 -11.748 1.00 53.53 79 PRO A O 1
ATOM 637 N N . ASP A 1 80 ? -9.445 -4.473 -13.251 1.00 53.81 80 ASP A N 1
ATOM 638 C CA . ASP A 1 80 ? -10.668 -3.730 -13.512 1.00 53.81 80 ASP A CA 1
ATOM 639 C C . ASP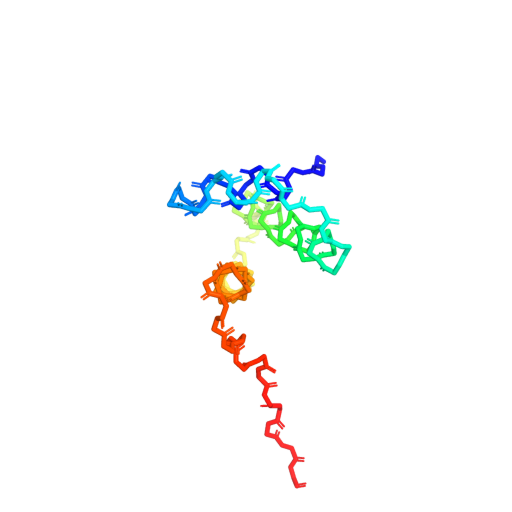 A 1 80 ? -11.150 -3.028 -12.237 1.00 53.81 80 ASP A C 1
ATOM 641 O O . ASP A 1 80 ? -11.617 -3.664 -11.287 1.00 53.81 80 ASP A O 1
ATOM 645 N N . ALA A 1 81 ? -10.934 -1.712 -12.181 1.00 50.84 81 ALA A N 1
ATOM 646 C CA . ALA A 1 81 ? -11.407 -0.872 -11.101 1.00 50.84 81 ALA A CA 1
ATOM 647 C C . ALA A 1 81 ? -12.931 -0.837 -11.204 1.00 50.84 81 ALA A C 1
ATOM 649 O O . ALA A 1 81 ? -13.481 0.021 -11.886 1.00 50.84 81 ALA A O 1
ATOM 650 N N . ARG A 1 82 ? -13.570 -1.826 -10.567 1.00 49.25 82 ARG A N 1
ATOM 651 C CA . ARG A 1 82 ? -15.001 -1.949 -10.272 1.00 49.25 82 ARG A CA 1
ATOM 652 C C . ARG A 1 82 ? -15.878 -1.184 -11.262 1.00 49.25 82 ARG A C 1
ATOM 654 O O . ARG A 1 82 ? -16.224 -0.030 -11.006 1.00 49.25 82 ARG A O 1
ATOM 661 N N . GLN A 1 83 ? -16.322 -1.840 -12.331 1.00 40.88 83 GLN A N 1
ATOM 662 C CA . GLN A 1 83 ? -17.570 -1.425 -12.972 1.00 40.88 83 GLN A CA 1
ATOM 663 C C . GLN A 1 83 ? -18.652 -1.326 -11.875 1.00 40.88 83 GLN A C 1
ATOM 665 O O . GLN A 1 83 ? -18.927 -2.338 -11.224 1.00 40.88 83 GLN A O 1
ATOM 670 N N . PRO A 1 84 ? -19.252 -0.153 -11.596 1.00 48.66 84 PRO A N 1
ATOM 671 C CA . PRO A 1 84 ? -20.462 -0.138 -10.799 1.00 48.66 84 PRO A CA 1
ATOM 672 C C . PRO A 1 84 ? -21.552 -0.807 -11.638 1.00 48.66 84 PRO A C 1
ATOM 674 O O . PRO A 1 84 ? -21.902 -0.325 -12.714 1.00 48.66 84 PRO A O 1
ATOM 677 N N . GLU A 1 85 ? -22.064 -1.939 -11.159 1.00 55.88 85 GLU A N 1
ATOM 678 C CA . GLU A 1 85 ? -23.364 -2.441 -11.593 1.00 55.88 85 GLU A CA 1
ATOM 679 C C . GLU A 1 85 ? -24.392 -1.325 -11.351 1.00 55.88 85 GLU A C 1
ATOM 681 O O . GLU A 1 85 ? -24.557 -0.855 -10.224 1.00 55.88 85 GLU A O 1
ATOM 686 N N . GLY A 1 86 ? -25.028 -0.851 -12.421 1.00 54.94 86 GLY A N 1
ATOM 687 C CA . GLY A 1 86 ? -25.943 0.283 -12.367 1.00 54.94 86 GLY A CA 1
ATOM 688 C C . GLY A 1 86 ? -26.745 0.444 -13.654 1.00 54.94 86 GLY A C 1
ATOM 689 O O . GLY A 1 86 ? -26.424 1.323 -14.445 1.00 54.94 86 GLY A O 1
ATOM 690 N N . GLU A 1 87 ? -27.759 -0.422 -13.773 1.00 41.56 87 GLU A N 1
ATOM 691 C CA . GLU A 1 87 ? -29.012 -0.345 -14.566 1.00 41.56 87 GLU A CA 1
ATOM 692 C C . GLU A 1 87 ? -28.986 -0.258 -16.104 1.00 41.56 87 GLU A C 1
ATOM 694 O O . GLU A 1 87 ? -28.540 0.753 -16.688 1.00 41.56 87 GLU A O 1
#

Nearest PDB structures (foldseek):
  3abv-assembly1_D  TM=4.344E-01  e=7.171E+00  Sus scrofa
  3j5p-assembly1_B  TM=3.392E-01  e=9.480E+00  Rattus norvegicus

Radius of gyration: 14.12 Å; Cα contacts (8 Å, |Δi|>4): 68; chains: 1; bounding box: 42×20×38 Å

pLDDT: mean 82.63, std 14.36, range [40.88, 94.25]

Mean predicted aligned error: 7.44 Å

Foldseek 3Di:
DLCLLVVLCVVCVVCVVVSVVDPDPVVSVLSNLLVVLVVVLVVLVVDPVRPVVSNVVSVVVNVLSSQQVVCVSVVHPRPPPDDPPDD

Organism: NCBI:txid375549

Solvent-accessible surface area (backbone atoms only — not comparable to full-atom values): 5109 Å² total; per-residue (Å²): 126,97,43,17,58,60,52,47,29,66,76,37,65,92,45,30,66,59,62,70,68,60,84,55,67,76,53,50,52,51,24,49,53,44,30,50,35,56,50,48,41,58,51,42,74,72,39,83,82,64,55,63,68,64,42,52,53,35,50,50,51,49,49,52,56,50,46,36,53,49,19,60,74,71,73,45,78,55,67,77,81,67,82,77,88,78,135

Sequence (87 aa):
MRNGRARLALALPRHRQQLRALKDREMEDLFEAYALASGAIESLRNEYPRREELLLEYQNLCLDMQAEVVAFLEGGPAPDARQPEGE

Secondary structure (DSSP, 8-state):
---HHHHHHHH-GGGHHHHHH---HHHHHHHHHHHHHHHHHHHHHH-SS--HHHHHHHHHHHHHHHHHHHHHHHTPPP----PPP--